Protein AF-A0A0N0MC53-F1 (afdb_monomer_lite)

pLDDT: mean 70.59, std 17.83, range [41.34, 94.94]

Radius of gyration: 21.53 Å; chains: 1; bounding box: 49×39×78 Å

Sequence (170 aa):
METKGWSYFSIIDMCVLRAVVVMTEHGLAVDDAVWHADKWLRLNFAALLEDRDTSYLHGFMRGSSASSGPTAFVDEISGQVSSTAPDHWPRDASASFISIGPEENVGAVLAWARGAITIFDLRAVTGHVLTELAALQPETVATAEDTRRIVFGTLADALRPKPNAEGDDT

Structure (mmCIF, N/CA/C/O backbone):
data_AF-A0A0N0MC53-F1
#
_entry.id   AF-A0A0N0MC53-F1
#
loop_
_atom_site.group_PDB
_atom_site.id
_atom_site.type_symbol
_atom_site.label_atom_id
_atom_site.label_alt_id
_atom_site.label_comp_id
_atom_site.label_asym_id
_atom_site.label_entity_id
_atom_site.label_seq_id
_atom_site.pdbx_PDB_ins_code
_atom_site.Cartn_x
_atom_site.C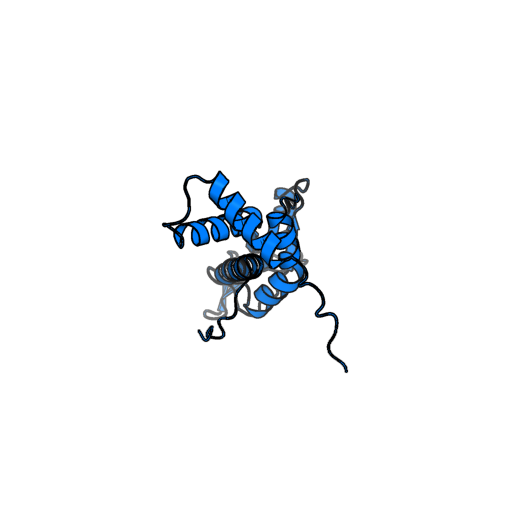artn_y
_atom_site.Cartn_z
_atom_site.occupancy
_atom_site.B_iso_or_equiv
_atom_site.auth_seq_id
_atom_site.auth_comp_id
_atom_site.auth_asym_id
_atom_site.auth_atom_id
_atom_site.pdbx_PDB_model_num
ATOM 1 N N . MET A 1 1 ? -20.645 -13.161 32.525 1.00 43.38 1 MET A N 1
ATOM 2 C CA . MET A 1 1 ? -20.788 -13.091 31.058 1.00 43.38 1 MET A CA 1
ATOM 3 C C . MET A 1 1 ? -19.380 -13.223 30.503 1.00 43.38 1 MET A C 1
ATOM 5 O O . MET A 1 1 ? -18.610 -12.280 30.600 1.00 43.38 1 MET A O 1
ATOM 9 N N . GLU A 1 2 ? -18.984 -14.436 30.117 1.00 41.34 2 GLU A N 1
ATOM 10 C CA . GLU A 1 2 ? -17.629 -14.715 29.629 1.00 41.34 2 GLU A CA 1
ATOM 11 C C . GLU A 1 2 ? -17.472 -14.116 28.232 1.00 41.34 2 GLU A C 1
ATOM 13 O O . GLU A 1 2 ? -18.093 -14.566 27.266 1.00 41.34 2 GLU A O 1
ATOM 18 N N . THR A 1 3 ? -16.664 -13.068 28.115 1.00 48.38 3 THR A N 1
ATOM 19 C CA . THR A 1 3 ? -16.205 -12.583 26.818 1.00 48.38 3 THR A CA 1
ATOM 20 C C . THR A 1 3 ? -15.303 -13.663 26.228 1.00 48.38 3 THR A C 1
ATOM 22 O O . THR A 1 3 ? -14.163 -13.823 26.664 1.00 48.38 3 THR A O 1
ATOM 25 N N . LYS A 1 4 ? -15.813 -14.435 25.256 1.00 48.06 4 LYS A N 1
ATOM 26 C CA . LYS A 1 4 ? -14.975 -15.242 24.352 1.00 48.06 4 LYS A CA 1
ATOM 27 C C . LYS A 1 4 ? -13.756 -14.402 23.942 1.00 48.06 4 LYS A C 1
ATOM 29 O O . LYS A 1 4 ? -13.899 -13.205 23.707 1.00 48.06 4 LYS A O 1
ATOM 34 N N . GLY A 1 5 ? -12.574 -15.009 23.883 1.00 43.25 5 GLY A N 1
ATOM 35 C CA . GLY A 1 5 ? -11.316 -14.346 23.524 1.00 43.25 5 GLY A CA 1
ATOM 36 C C . GLY A 1 5 ? -11.267 -13.920 22.057 1.00 43.25 5 GLY A C 1
ATOM 37 O O . GLY A 1 5 ? -10.533 -14.505 21.270 1.00 43.25 5 GLY A O 1
ATOM 38 N N . TRP A 1 6 ? -12.074 -12.933 21.674 1.00 47.75 6 TRP A N 1
ATOM 39 C CA . TRP A 1 6 ? -11.981 -12.291 20.370 1.00 47.75 6 TRP A CA 1
ATOM 40 C C . TRP A 1 6 ? -10.751 -11.386 20.388 1.00 47.75 6 TRP A C 1
ATOM 42 O O . TRP A 1 6 ? -10.675 -10.439 21.171 1.00 47.75 6 TRP A O 1
ATOM 52 N N . SER A 1 7 ? -9.767 -11.694 19.547 1.00 54.16 7 SER A N 1
ATOM 53 C CA . SER A 1 7 ? -8.683 -10.765 19.249 1.00 54.16 7 SER A CA 1
ATOM 54 C C . SER A 1 7 ? -9.283 -9.565 18.521 1.00 54.16 7 SER A C 1
ATOM 56 O O . SER A 1 7 ? -9.754 -9.690 17.392 1.00 54.16 7 SER A O 1
ATOM 58 N N . TYR A 1 8 ? -9.322 -8.414 19.186 1.00 66.44 8 TYR A N 1
ATOM 59 C CA . TYR A 1 8 ? -9.724 -7.166 18.548 1.00 66.44 8 TYR A CA 1
ATOM 60 C C . TYR A 1 8 ? -8.591 -6.712 17.626 1.00 66.44 8 TYR A C 1
ATOM 62 O O . TYR A 1 8 ? -7.472 -6.492 18.084 1.00 66.44 8 TYR A O 1
ATOM 70 N N . PHE A 1 9 ? -8.881 -6.586 16.333 1.00 79.75 9 PHE A N 1
ATOM 71 C CA . PHE A 1 9 ? -7.981 -5.940 15.383 1.00 79.75 9 PHE A CA 1
ATOM 72 C C . PHE A 1 9 ? -8.179 -4.429 15.461 1.00 79.75 9 PHE A C 1
ATOM 74 O O . PHE A 1 9 ? -9.315 -3.948 15.451 1.00 79.75 9 PHE A O 1
ATOM 81 N N . SER A 1 10 ? -7.086 -3.672 15.532 1.00 89.19 10 SER A N 1
ATOM 82 C CA . SER A 1 10 ? -7.169 -2.216 15.430 1.00 89.19 10 SER A CA 1
ATOM 83 C C . SER A 1 10 ? -7.502 -1.792 13.995 1.00 89.19 10 SER A C 1
ATOM 85 O O . SER A 1 10 ? -7.253 -2.529 13.039 1.00 89.19 10 SER A O 1
ATOM 87 N N . ILE A 1 11 ? -8.019 -0.572 13.816 1.00 90.94 11 ILE A N 1
ATOM 88 C CA . ILE A 1 11 ? -8.215 0.009 12.472 1.00 90.94 11 ILE A CA 1
ATOM 89 C C . ILE A 1 11 ? -6.879 0.055 11.714 1.00 90.94 11 ILE A C 1
ATOM 91 O O . ILE A 1 11 ? -6.841 -0.203 10.516 1.00 90.94 11 ILE A O 1
ATOM 95 N N . ILE A 1 12 ? -5.771 0.296 12.423 1.00 92.88 12 ILE A N 1
ATOM 96 C CA . ILE A 1 12 ? -4.420 0.255 11.851 1.00 92.88 12 ILE A CA 1
ATOM 97 C C . ILE A 1 12 ? -4.103 -1.144 11.309 1.00 92.88 12 ILE A C 1
ATOM 99 O O . ILE A 1 12 ? -3.613 -1.251 10.188 1.00 92.88 12 ILE A O 1
ATOM 103 N N . ASP A 1 13 ? -4.411 -2.212 12.055 1.00 92.12 13 ASP A N 1
ATOM 104 C CA . ASP A 1 13 ? -4.198 -3.588 11.583 1.00 92.12 13 ASP A CA 1
ATOM 105 C C . ASP A 1 13 ? -5.030 -3.881 10.329 1.00 92.12 13 ASP A C 1
ATOM 107 O O . ASP A 1 13 ? -4.533 -4.499 9.391 1.00 92.12 13 ASP A O 1
ATOM 111 N N . MET A 1 14 ? -6.265 -3.378 10.267 1.00 93.00 14 MET A N 1
ATOM 112 C CA . MET A 1 14 ? -7.120 -3.509 9.083 1.00 93.00 14 MET A CA 1
ATOM 113 C C . MET A 1 14 ? -6.556 -2.752 7.871 1.00 93.00 14 MET A C 1
ATOM 115 O O . MET A 1 14 ? -6.547 -3.293 6.764 1.00 93.00 14 MET A O 1
ATOM 119 N N . CYS A 1 15 ? -6.020 -1.541 8.061 1.00 94.31 15 CYS A N 1
ATOM 120 C CA . CYS A 1 15 ? -5.328 -0.795 7.004 1.00 94.31 15 CYS A CA 1
ATOM 121 C C . CYS A 1 15 ? -4.070 -1.519 6.512 1.00 94.31 15 CYS A C 1
ATOM 123 O O . CYS A 1 15 ? -3.857 -1.626 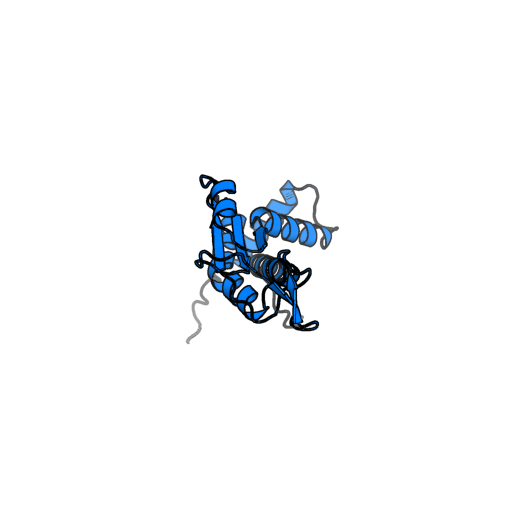5.304 1.00 94.31 15 CYS A O 1
ATOM 125 N N . VAL A 1 16 ? -3.264 -2.064 7.429 1.00 94.88 16 VAL A N 1
ATOM 126 C CA . VAL A 1 16 ? -2.080 -2.871 7.098 1.00 94.88 16 VAL A CA 1
ATOM 127 C C . VAL A 1 16 ? -2.480 -4.102 6.285 1.00 94.88 16 VAL A C 1
ATOM 129 O O . VAL A 1 16 ? -1.915 -4.328 5.217 1.00 94.88 16 VAL A O 1
ATOM 132 N N . LEU A 1 17 ? -3.493 -4.856 6.725 1.00 94.75 17 LEU A N 1
ATOM 133 C CA . LEU A 1 17 ? -4.002 -6.015 5.988 1.00 94.75 17 LEU A CA 1
ATOM 134 C C . LEU A 1 17 ? -4.488 -5.623 4.591 1.00 94.75 17 LEU A C 1
ATOM 136 O O . LEU A 1 17 ? -4.166 -6.302 3.617 1.00 94.75 17 LEU A O 1
ATOM 140 N N . ARG A 1 18 ? -5.211 -4.505 4.459 1.00 94.94 18 ARG A N 1
ATOM 141 C CA . ARG A 1 18 ? -5.682 -4.047 3.150 1.00 94.94 18 ARG A CA 1
ATOM 142 C C . ARG A 1 18 ? -4.532 -3.639 2.233 1.00 94.94 18 ARG A C 1
ATOM 144 O O . ARG A 1 18 ? -4.576 -3.973 1.053 1.00 94.94 18 ARG A O 1
ATOM 151 N N . ALA A 1 19 ? -3.496 -2.987 2.756 1.00 94.38 19 ALA A N 1
ATOM 152 C CA . ALA A 1 19 ? -2.294 -2.669 1.988 1.00 94.38 19 ALA A CA 1
ATOM 153 C C . ALA A 1 19 ? -1.561 -3.933 1.514 1.00 94.38 19 ALA A C 1
ATOM 155 O O . ALA A 1 19 ? -1.130 -3.992 0.365 1.00 94.38 19 ALA A O 1
ATOM 156 N N . VAL A 1 20 ? -1.466 -4.965 2.361 1.00 94.88 20 VAL A N 1
ATOM 157 C CA . VAL A 1 20 ? -0.907 -6.272 1.975 1.00 94.88 20 VAL A CA 1
ATOM 158 C C . VAL A 1 20 ? -1.718 -6.896 0.841 1.00 94.88 20 VAL A C 1
ATOM 160 O O . VAL A 1 20 ? -1.133 -7.359 -0.137 1.00 94.88 20 VAL A O 1
ATOM 163 N N . VAL A 1 21 ? -3.052 -6.866 0.923 1.00 94.81 21 VAL A N 1
ATOM 164 C CA . VAL A 1 21 ? -3.921 -7.353 -0.161 1.00 94.81 21 VAL A CA 1
ATOM 165 C C . VAL A 1 21 ? -3.649 -6.592 -1.457 1.00 94.81 21 VAL A C 1
ATOM 167 O O . VAL A 1 21 ? -3.367 -7.226 -2.462 1.00 94.81 21 VAL A O 1
ATOM 170 N N . VAL A 1 22 ? -3.629 -5.255 -1.429 1.00 92.31 22 VAL A N 1
ATOM 171 C CA . VAL A 1 22 ? -3.331 -4.444 -2.623 1.00 92.31 22 VAL A CA 1
ATOM 172 C C . VAL A 1 22 ? -1.974 -4.827 -3.220 1.00 92.31 22 VAL A C 1
ATOM 174 O O . VAL A 1 22 ? -1.873 -5.117 -4.409 1.00 92.31 22 VAL A O 1
ATOM 177 N N . MET A 1 23 ? -0.915 -4.888 -2.409 1.00 91.19 23 MET A N 1
ATOM 178 C CA . MET A 1 23 ? 0.419 -5.219 -2.915 1.00 91.19 23 MET A CA 1
ATOM 179 C C . MET A 1 23 ? 0.497 -6.634 -3.507 1.00 91.19 23 MET A C 1
ATOM 181 O O . MET A 1 23 ? 1.134 -6.833 -4.541 1.00 91.19 23 MET A O 1
ATOM 185 N N . THR A 1 24 ? -0.161 -7.611 -2.881 1.00 90.62 24 THR A N 1
ATOM 186 C CA . THR A 1 24 ? -0.153 -9.011 -3.338 1.00 90.62 24 THR A CA 1
ATOM 187 C C . THR A 1 24 ? -1.046 -9.244 -4.559 1.00 90.62 24 THR A C 1
ATOM 189 O O . THR A 1 24 ? -0.668 -10.022 -5.433 1.00 90.62 24 THR A O 1
ATOM 192 N N . GLU A 1 25 ? -2.164 -8.522 -4.695 1.00 88.94 25 GLU A N 1
ATOM 193 C CA . GLU A 1 25 ? -2.978 -8.482 -5.923 1.00 88.94 25 GLU A CA 1
ATOM 194 C C . GLU A 1 25 ? -2.174 -7.938 -7.111 1.00 88.94 25 GLU A C 1
ATOM 196 O O . GLU A 1 25 ? -2.317 -8.416 -8.234 1.00 88.94 25 GLU A O 1
ATOM 201 N N . HIS A 1 26 ? -1.254 -7.008 -6.853 1.00 84.31 26 HIS A N 1
ATOM 202 C CA . HIS A 1 26 ? -0.300 -6.497 -7.838 1.00 84.31 26 HIS A CA 1
ATOM 203 C C . HIS A 1 26 ? 0.986 -7.337 -7.950 1.00 84.31 26 HIS A C 1
ATOM 205 O O . HIS A 1 26 ? 1.997 -6.894 -8.500 1.00 84.31 26 HIS A O 1
ATOM 211 N N . GLY A 1 27 ? 0.947 -8.574 -7.454 1.00 78.88 27 GLY A N 1
ATOM 212 C CA . GLY A 1 27 ? 1.980 -9.574 -7.679 1.00 78.88 27 GLY A CA 1
ATOM 213 C C . GLY A 1 27 ? 3.203 -9.452 -6.778 1.00 78.88 27 GLY A C 1
ATOM 214 O O . GLY A 1 27 ? 4.212 -10.074 -7.094 1.00 78.88 27 GLY A O 1
ATOM 215 N N . LEU A 1 28 ? 3.169 -8.683 -5.684 1.00 83.94 28 LEU A N 1
ATOM 216 C CA . LEU A 1 28 ? 4.227 -8.736 -4.671 1.00 83.94 28 LEU A CA 1
ATOM 217 C C . LEU A 1 28 ? 4.151 -10.057 -3.885 1.00 83.94 28 LEU A C 1
ATOM 219 O O . LEU A 1 28 ? 3.060 -10.556 -3.598 1.00 83.94 28 LEU A O 1
ATOM 223 N N . ALA A 1 29 ? 5.300 -10.627 -3.514 1.00 83.50 29 ALA A N 1
ATOM 224 C CA . ALA A 1 29 ? 5.325 -11.790 -2.632 1.00 83.50 29 ALA A CA 1
ATOM 225 C C . ALA A 1 29 ? 4.720 -11.437 -1.264 1.00 83.50 29 ALA A C 1
ATOM 227 O O . ALA A 1 29 ? 4.913 -10.334 -0.756 1.00 83.50 29 ALA A O 1
ATOM 228 N N . VAL A 1 30 ? 3.994 -12.382 -0.659 1.00 88.06 30 VAL A N 1
ATOM 229 C CA . VAL A 1 30 ? 3.299 -12.150 0.620 1.00 88.06 30 VAL A CA 1
ATOM 230 C C . VAL A 1 30 ? 4.280 -11.729 1.715 1.00 88.06 30 VAL A C 1
ATOM 232 O O . VAL A 1 30 ? 4.003 -10.767 2.425 1.00 88.06 30 VAL A O 1
ATOM 235 N N . ASP A 1 31 ? 5.438 -12.385 1.812 1.00 86.88 31 ASP A N 1
ATOM 236 C CA . ASP A 1 31 ? 6.442 -12.077 2.837 1.00 86.88 31 ASP A CA 1
ATOM 237 C C . ASP A 1 31 ? 7.004 -10.654 2.681 1.00 86.88 31 ASP A C 1
ATOM 239 O O . ASP A 1 31 ? 7.109 -9.920 3.665 1.00 86.88 31 ASP A O 1
ATOM 243 N N . ASP A 1 32 ? 7.272 -10.223 1.444 1.00 85.69 32 ASP A N 1
ATOM 244 C CA . ASP A 1 32 ? 7.728 -8.862 1.134 1.00 85.69 32 ASP A CA 1
ATOM 245 C C . ASP A 1 32 ? 6.645 -7.818 1.432 1.00 85.69 32 ASP A C 1
ATOM 247 O O . ASP A 1 32 ? 6.930 -6.758 1.996 1.00 85.69 32 ASP A O 1
ATOM 251 N N . ALA A 1 33 ? 5.391 -8.117 1.082 1.00 91.00 33 ALA A N 1
ATOM 252 C CA . ALA A 1 33 ? 4.246 -7.252 1.339 1.00 91.00 33 ALA A CA 1
ATOM 253 C C . ALA A 1 33 ? 4.013 -7.063 2.842 1.00 91.00 33 ALA A C 1
ATOM 255 O O . ALA A 1 33 ? 3.848 -5.933 3.303 1.00 91.00 33 ALA A O 1
ATOM 256 N N . VAL A 1 34 ? 4.034 -8.154 3.613 1.00 92.44 34 VAL A N 1
ATOM 257 C CA . VAL A 1 34 ? 3.881 -8.128 5.073 1.00 92.44 34 VAL A CA 1
ATOM 258 C C . VAL A 1 34 ? 5.036 -7.364 5.711 1.00 92.44 34 VAL A C 1
ATOM 260 O O . VAL A 1 34 ? 4.793 -6.452 6.501 1.00 92.44 34 VAL A O 1
ATOM 263 N N . TRP A 1 35 ? 6.280 -7.677 5.333 1.00 89.06 35 TRP A N 1
ATOM 264 C CA . TRP A 1 35 ? 7.460 -6.983 5.843 1.00 89.06 35 TRP A CA 1
ATOM 265 C C . TRP A 1 35 ? 7.401 -5.479 5.567 1.00 89.06 35 TRP A C 1
ATOM 267 O O . TRP A 1 35 ? 7.652 -4.674 6.466 1.00 89.06 35 TRP A O 1
ATOM 277 N N . HIS A 1 36 ? 7.046 -5.082 4.342 1.00 89.44 36 HIS A N 1
ATOM 278 C CA . HIS A 1 36 ? 6.980 -3.675 3.972 1.00 89.44 36 HIS A CA 1
ATOM 279 C C . HIS A 1 36 ? 5.845 -2.945 4.698 1.00 89.44 36 HIS A C 1
ATOM 281 O O . HIS A 1 36 ? 6.061 -1.857 5.240 1.00 89.44 36 HIS A O 1
ATOM 287 N N . ALA A 1 37 ? 4.654 -3.547 4.752 1.00 91.94 37 ALA A N 1
ATOM 288 C CA . ALA A 1 37 ? 3.492 -2.951 5.399 1.00 91.94 37 ALA A CA 1
ATOM 289 C C . ALA A 1 37 ? 3.720 -2.732 6.898 1.00 91.94 37 ALA A C 1
ATOM 291 O O . ALA A 1 37 ? 3.456 -1.639 7.406 1.00 91.94 37 ALA A O 1
ATOM 292 N N . ASP A 1 38 ? 4.252 -3.737 7.591 1.00 86.69 38 ASP A N 1
ATOM 293 C CA . ASP A 1 38 ? 4.496 -3.655 9.028 1.00 86.69 38 ASP A CA 1
ATOM 294 C C . ASP A 1 38 ? 5.612 -2.655 9.358 1.00 86.69 38 ASP A C 1
ATOM 296 O O . ASP A 1 38 ? 5.449 -1.791 10.220 1.00 86.69 38 ASP A O 1
ATOM 300 N N . LYS A 1 39 ? 6.721 -2.702 8.608 1.00 83.75 39 LYS A N 1
ATOM 301 C CA . LYS A 1 39 ? 7.898 -1.873 8.885 1.00 83.75 39 LYS A CA 1
ATOM 302 C C . LYS A 1 39 ? 7.718 -0.403 8.509 1.00 83.75 39 LYS A C 1
ATOM 304 O O . LYS A 1 39 ? 8.264 0.460 9.195 1.00 83.75 39 LYS A O 1
ATOM 309 N N . TRP A 1 40 ? 7.003 -0.112 7.422 1.00 84.75 40 TRP A N 1
ATOM 310 C CA . TRP A 1 40 ? 6.980 1.233 6.833 1.00 84.75 40 TRP A CA 1
ATOM 311 C C . TRP A 1 40 ? 5.593 1.861 6.768 1.00 84.75 40 TRP A C 1
ATOM 313 O O . TRP A 1 40 ? 5.476 3.073 6.936 1.00 84.75 40 TRP A O 1
ATOM 323 N N . LEU A 1 41 ? 4.532 1.082 6.551 1.00 91.19 41 LEU A N 1
ATOM 324 C CA . LEU A 1 41 ? 3.197 1.654 6.337 1.00 91.19 41 LEU A CA 1
ATOM 325 C C . LEU A 1 41 ? 2.420 1.826 7.645 1.00 91.19 41 LEU A C 1
ATOM 327 O O . LEU A 1 41 ? 1.663 2.784 7.781 1.00 91.19 41 LEU A O 1
ATOM 331 N N . ARG A 1 42 ? 2.644 0.957 8.638 1.00 91.50 42 ARG A N 1
ATOM 332 C CA . ARG A 1 42 ? 1.916 0.960 9.918 1.00 91.50 42 ARG A CA 1
ATOM 333 C C . ARG A 1 42 ? 1.918 2.324 10.619 1.00 91.50 42 ARG A C 1
ATOM 335 O O . ARG A 1 42 ? 0.868 2.795 11.049 1.00 91.50 42 ARG A O 1
ATOM 342 N N . LEU A 1 43 ? 3.079 2.978 10.700 1.00 88.38 43 LEU A N 1
ATOM 343 C CA . LEU A 1 43 ? 3.204 4.307 11.316 1.00 88.38 43 LEU A CA 1
ATOM 344 C C . LEU A 1 43 ? 2.524 5.407 10.491 1.00 88.38 43 LEU A C 1
ATOM 346 O O . LEU A 1 43 ? 1.950 6.329 11.064 1.00 88.38 43 LEU A O 1
ATOM 350 N N . ASN A 1 44 ? 2.545 5.296 9.161 1.00 90.25 44 ASN A N 1
ATOM 351 C CA . ASN A 1 44 ? 1.865 6.246 8.282 1.00 90.25 44 ASN A CA 1
ATOM 352 C C . ASN A 1 44 ? 0.341 6.125 8.405 1.00 90.25 44 ASN A C 1
ATOM 354 O O . ASN A 1 44 ? -0.345 7.137 8.492 1.00 90.25 44 ASN A O 1
ATOM 358 N N . PHE A 1 45 ? -0.197 4.908 8.532 1.00 92.06 45 PHE A N 1
ATOM 359 C CA . PHE A 1 45 ? -1.619 4.714 8.826 1.00 92.06 45 PHE A CA 1
ATOM 360 C C . PHE A 1 45 ? -2.028 5.296 10.178 1.00 92.06 45 PHE A C 1
ATOM 362 O O . PHE A 1 45 ? -3.067 5.946 10.267 1.00 92.06 45 PHE A O 1
ATOM 369 N N . ALA A 1 46 ? -1.210 5.109 11.218 1.00 90.00 46 ALA A N 1
ATOM 370 C CA . ALA A 1 46 ? -1.459 5.736 12.514 1.00 90.00 46 AL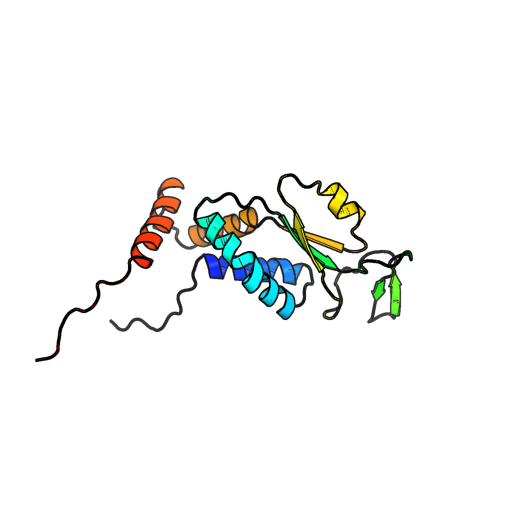A A CA 1
ATOM 371 C C . ALA A 1 46 ? -1.500 7.271 12.392 1.00 90.00 46 ALA A C 1
ATOM 373 O O . ALA A 1 46 ? -2.429 7.905 12.885 1.00 90.00 46 ALA A O 1
ATOM 374 N N . ALA A 1 47 ? -0.546 7.858 11.664 1.00 87.25 47 ALA A N 1
ATOM 375 C CA . ALA A 1 47 ? -0.497 9.296 11.421 1.00 87.25 47 ALA A CA 1
ATOM 376 C C . ALA A 1 47 ? -1.719 9.808 10.634 1.00 87.25 47 ALA A C 1
ATOM 378 O O . ALA A 1 47 ? -2.293 10.825 11.017 1.00 87.25 47 ALA A O 1
ATOM 379 N N . LEU A 1 48 ? -2.159 9.095 9.589 1.00 88.88 48 LEU A N 1
ATOM 380 C CA . LEU A 1 48 ? -3.362 9.445 8.820 1.00 88.88 48 LEU A CA 1
ATOM 381 C C . LEU A 1 48 ? -4.631 9.435 9.667 1.00 88.88 48 LEU A C 1
ATOM 383 O O . LEU A 1 48 ? -5.474 10.316 9.517 1.00 88.88 48 LEU A O 1
ATOM 387 N N . LEU A 1 49 ? -4.780 8.442 10.545 1.00 88.12 49 LEU A N 1
ATOM 388 C CA . LEU A 1 49 ? -5.935 8.359 11.437 1.00 88.12 49 LEU A CA 1
ATOM 389 C C . LEU A 1 49 ? -5.942 9.496 12.465 1.00 88.12 49 LEU A C 1
ATOM 391 O O . LEU A 1 49 ? -7.008 9.916 12.891 1.00 88.12 49 LEU A O 1
ATOM 395 N N . GLU A 1 50 ? -4.782 10.044 12.814 1.00 88.88 50 GLU A N 1
ATOM 396 C CA . GLU A 1 50 ? -4.653 11.244 13.649 1.00 88.88 50 GLU A CA 1
ATOM 397 C C . GLU A 1 50 ? -4.760 12.561 12.854 1.00 88.88 50 GLU A C 1
ATOM 399 O O . GLU A 1 50 ? -4.392 13.617 13.367 1.00 88.88 50 GLU A O 1
ATOM 404 N N . ASP A 1 51 ? -5.235 12.505 11.604 1.00 83.94 51 ASP A N 1
ATOM 405 C CA . ASP A 1 51 ? -5.365 13.643 10.679 1.00 83.94 51 ASP A CA 1
ATOM 406 C C . ASP A 1 51 ? -4.038 14.380 10.417 1.00 83.94 51 ASP A C 1
ATOM 408 O O . ASP A 1 51 ? -3.999 15.555 10.047 1.00 83.94 51 ASP A O 1
ATOM 412 N N . ARG A 1 52 ? -2.909 13.683 10.599 1.00 82.12 52 ARG A N 1
ATOM 413 C CA . ARG A 1 52 ? -1.596 14.210 10.233 1.00 82.12 52 ARG A CA 1
ATOM 414 C C . ARG A 1 52 ? -1.391 14.031 8.740 1.00 82.12 52 ARG A C 1
ATOM 416 O O . ARG A 1 52 ? -1.663 12.970 8.172 1.00 82.12 52 ARG A O 1
ATOM 423 N N . ASP A 1 53 ? -0.862 15.070 8.107 1.00 73.00 53 ASP A N 1
ATOM 424 C CA . ASP A 1 53 ? -0.604 15.026 6.680 1.00 73.00 53 ASP A CA 1
ATOM 425 C C . ASP A 1 53 ? 0.560 14.081 6.353 1.00 73.00 53 ASP A C 1
ATOM 427 O O . ASP A 1 53 ? 1.725 14.368 6.628 1.00 73.00 53 ASP A O 1
ATOM 431 N N . THR A 1 54 ? 0.226 12.937 5.760 1.00 70.19 54 THR A N 1
ATOM 432 C CA . THR A 1 54 ? 1.180 12.006 5.152 1.00 70.19 54 THR A CA 1
ATOM 433 C C . THR A 1 54 ? 0.775 11.787 3.697 1.00 70.19 54 THR A C 1
ATOM 435 O O . THR A 1 54 ? 0.294 10.734 3.295 1.00 70.19 54 THR A O 1
ATOM 438 N N . SER A 1 55 ? 0.932 12.833 2.884 1.00 67.06 55 SER A N 1
ATOM 439 C CA . SER A 1 55 ? 0.636 12.823 1.440 1.00 67.06 55 SER A CA 1
ATOM 440 C C . SER A 1 55 ? 1.658 12.040 0.600 1.00 67.06 55 SER A C 1
ATOM 442 O O . SER A 1 55 ? 1.910 12.376 -0.554 1.00 67.06 55 SER A O 1
ATOM 444 N N . TYR A 1 56 ? 2.280 11.012 1.178 1.00 76.88 56 TYR A N 1
ATOM 445 C CA . TYR A 1 56 ? 3.213 10.158 0.459 1.00 76.88 56 TYR A CA 1
ATOM 446 C C . TYR A 1 56 ? 2.439 9.118 -0.344 1.00 76.88 56 TYR A C 1
ATOM 448 O O . TYR A 1 56 ? 1.608 8.384 0.195 1.00 76.88 56 TYR A O 1
ATOM 456 N N . LEU A 1 57 ? 2.751 9.019 -1.633 1.00 85.00 57 LEU A N 1
ATOM 457 C CA . LEU A 1 57 ? 2.381 7.848 -2.412 1.00 85.00 57 LEU A CA 1
ATOM 458 C C . LEU A 1 57 ? 3.386 6.743 -2.113 1.00 85.00 57 LEU A C 1
ATOM 460 O O . LEU A 1 57 ? 4.595 6.975 -2.126 1.00 85.00 57 LEU A O 1
ATOM 464 N N . HIS A 1 58 ? 2.891 5.539 -1.869 1.00 88.81 58 HIS A N 1
ATOM 465 C CA . HIS A 1 58 ? 3.727 4.376 -1.610 1.00 88.81 58 HIS A CA 1
ATOM 466 C C . HIS A 1 58 ? 3.632 3.406 -2.771 1.00 88.81 58 HIS A C 1
ATOM 468 O O . HIS A 1 58 ? 2.627 3.343 -3.477 1.00 88.81 58 HIS A O 1
ATOM 474 N N . GLY A 1 59 ? 4.691 2.646 -2.997 1.00 87.50 59 GLY A N 1
ATOM 475 C CA . GLY A 1 59 ? 4.699 1.735 -4.117 1.00 87.50 59 GLY A CA 1
ATOM 476 C C . GLY A 1 59 ? 5.859 0.773 -4.118 1.00 87.50 59 GLY A C 1
ATOM 477 O O . GLY A 1 59 ? 6.746 0.793 -3.262 1.00 87.50 59 GLY A O 1
ATOM 478 N N . PHE A 1 60 ? 5.853 -0.065 -5.139 1.00 85.94 60 PHE A N 1
ATOM 479 C CA . PHE A 1 60 ? 6.951 -0.957 -5.435 1.00 85.94 60 PHE A CA 1
ATOM 480 C C . PHE A 1 60 ? 7.124 -1.103 -6.943 1.00 85.94 60 PHE A C 1
ATOM 482 O O . PHE A 1 60 ? 6.191 -0.949 -7.733 1.00 85.94 60 PHE A O 1
ATOM 489 N N . MET A 1 61 ? 8.353 -1.402 -7.331 1.00 81.50 61 MET A N 1
ATOM 490 C CA . MET A 1 61 ? 8.764 -1.672 -8.694 1.00 81.50 61 MET A CA 1
ATOM 491 C C . MET A 1 61 ? 9.244 -3.112 -8.787 1.00 81.50 61 MET A C 1
ATOM 493 O O . MET A 1 61 ? 10.018 -3.563 -7.938 1.00 81.50 61 MET A O 1
ATOM 497 N N . ARG A 1 62 ? 8.830 -3.816 -9.841 1.00 75.94 62 ARG A N 1
ATOM 498 C CA . ARG A 1 62 ? 9.420 -5.102 -10.222 1.00 75.94 62 ARG A CA 1
ATOM 499 C C . ARG A 1 62 ? 10.075 -4.962 -11.596 1.00 75.94 62 ARG A C 1
ATOM 501 O O . ARG A 1 62 ? 9.454 -4.498 -12.551 1.00 75.94 62 ARG A O 1
ATOM 508 N N . GLY A 1 63 ? 11.354 -5.326 -11.675 1.00 64.56 63 GLY A N 1
ATOM 509 C CA . GLY A 1 63 ? 12.207 -5.117 -12.848 1.00 64.56 63 GLY A CA 1
ATOM 510 C C . GLY A 1 63 ? 13.660 -4.817 -12.465 1.00 64.56 63 GLY A C 1
ATOM 511 O O . GLY A 1 63 ? 13.991 -4.703 -11.287 1.00 64.56 63 GLY A O 1
ATOM 512 N N . SER A 1 64 ? 14.550 -4.717 -13.456 1.00 52.72 64 SER A N 1
ATOM 513 C CA . SER A 1 64 ? 15.965 -4.411 -13.209 1.00 52.72 64 SER A CA 1
ATOM 514 C C . SER A 1 64 ? 16.150 -2.919 -12.939 1.00 52.72 64 SER A C 1
ATOM 516 O O . SER A 1 64 ? 15.998 -2.091 -13.838 1.00 52.72 64 SER A O 1
ATOM 518 N N . SER A 1 65 ? 16.565 -2.575 -11.720 1.00 49.53 65 SER A N 1
ATOM 519 C CA . SER A 1 65 ? 17.257 -1.314 -11.483 1.00 49.53 65 SER A CA 1
ATOM 520 C C . SER A 1 65 ? 18.709 -1.466 -11.952 1.00 49.53 65 SER A C 1
ATOM 522 O O . SER A 1 65 ? 19.427 -2.326 -11.447 1.00 49.53 65 SER A O 1
ATOM 524 N N . ALA A 1 66 ? 19.152 -0.606 -12.871 1.00 45.94 66 ALA A N 1
ATOM 525 C CA . ALA A 1 66 ? 20.567 -0.353 -13.185 1.00 45.94 66 ALA A CA 1
ATOM 526 C C . ALA A 1 66 ? 21.326 -1.253 -14.191 1.00 45.94 66 ALA A C 1
ATOM 528 O O . ALA A 1 66 ? 22.547 -1.361 -14.087 1.00 45.94 66 ALA A O 1
ATOM 529 N N . SER A 1 67 ? 20.703 -1.778 -15.253 1.00 41.97 67 SER A N 1
ATOM 530 C CA . SER A 1 67 ? 21.485 -2.156 -16.450 1.00 41.97 67 SER A CA 1
ATOM 531 C C . SER A 1 67 ? 20.987 -1.451 -17.713 1.00 41.97 67 SER A C 1
ATOM 533 O O . SER A 1 67 ? 19.790 -1.309 -17.956 1.00 41.97 67 SER A O 1
ATOM 535 N N . SER A 1 68 ? 21.927 -0.949 -18.515 1.00 44.94 68 SER A N 1
ATOM 536 C CA . SER A 1 68 ? 21.693 -0.162 -19.734 1.00 44.94 68 SER A CA 1
ATOM 537 C C . SER A 1 68 ? 21.069 -0.961 -20.890 1.00 44.94 68 SER A C 1
ATOM 539 O O . SER A 1 68 ? 20.843 -0.400 -21.962 1.00 44.94 68 SER A O 1
ATOM 541 N N . GLY A 1 69 ? 20.747 -2.242 -20.688 1.00 45.19 69 GLY A N 1
ATOM 542 C CA . GLY A 1 69 ? 20.116 -3.106 -21.685 1.00 45.19 69 GLY A CA 1
ATOM 543 C C . GLY A 1 69 ? 18.584 -3.005 -21.696 1.00 45.19 69 GLY A C 1
ATOM 5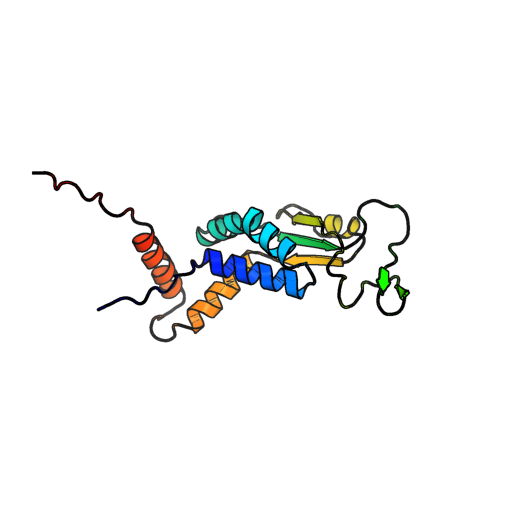44 O O . GLY A 1 69 ? 17.990 -2.576 -20.708 1.00 45.19 69 GLY A O 1
ATOM 545 N N . PRO A 1 70 ? 17.919 -3.365 -22.806 1.00 48.38 70 PRO A N 1
ATOM 546 C CA . PRO A 1 70 ? 16.466 -3.504 -22.831 1.00 48.38 70 PRO A CA 1
ATOM 547 C C . PRO A 1 70 ? 16.015 -4.532 -21.782 1.00 48.38 70 PRO A C 1
ATOM 549 O O . PRO A 1 70 ? 16.556 -5.635 -21.724 1.00 48.38 70 PRO A O 1
ATOM 552 N N . THR A 1 71 ? 15.041 -4.164 -20.944 1.00 52.31 71 THR A N 1
ATOM 553 C CA . THR A 1 71 ? 14.431 -5.088 -19.982 1.00 52.31 71 THR A CA 1
ATOM 554 C C . THR A 1 71 ? 13.624 -6.117 -20.763 1.00 52.31 71 THR A C 1
ATOM 556 O O . THR A 1 71 ? 12.605 -5.784 -21.363 1.00 52.31 71 THR A O 1
ATOM 559 N N . ALA A 1 72 ? 14.115 -7.351 -20.792 1.00 50.50 72 ALA A N 1
ATOM 560 C CA . ALA A 1 72 ? 13.407 -8.495 -21.339 1.00 50.50 72 ALA A CA 1
ATOM 561 C C . ALA A 1 72 ? 12.850 -9.308 -20.166 1.00 50.50 72 ALA A C 1
ATOM 563 O O . ALA A 1 72 ? 13.582 -9.640 -19.234 1.00 50.50 72 ALA A O 1
ATOM 564 N N . PHE A 1 73 ? 11.558 -9.602 -20.206 1.00 54.59 73 PHE A N 1
ATOM 565 C CA . PHE A 1 73 ? 10.891 -10.499 -19.274 1.00 54.59 73 PHE A CA 1
ATOM 566 C C . PHE A 1 73 ? 10.924 -11.899 -19.862 1.00 54.59 73 PHE A C 1
ATOM 568 O O . PHE A 1 73 ? 10.657 -12.071 -21.047 1.00 54.59 73 PHE A O 1
ATOM 575 N N . VAL A 1 74 ? 11.267 -12.893 -19.053 1.00 52.16 74 VAL A N 1
ATOM 576 C CA . VAL A 1 74 ? 11.202 -14.295 -19.465 1.00 52.16 74 VAL A CA 1
ATOM 577 C C . VAL A 1 74 ? 9.984 -14.894 -18.787 1.00 52.16 74 VAL A C 1
ATOM 579 O O . VAL A 1 74 ? 9.892 -14.874 -17.562 1.00 52.16 74 VAL A O 1
ATOM 582 N N . ASP A 1 75 ? 9.038 -15.385 -19.577 1.00 54.66 75 ASP A N 1
ATOM 583 C CA . ASP A 1 75 ? 7.993 -16.263 -19.066 1.00 54.66 75 ASP A CA 1
ATOM 584 C C . ASP A 1 75 ? 8.650 -17.596 -18.689 1.00 54.66 75 ASP A C 1
ATOM 586 O O . ASP A 1 75 ? 9.162 -18.308 -19.550 1.00 54.66 75 ASP A O 1
ATOM 590 N N . GLU A 1 76 ? 8.674 -17.928 -17.400 1.00 50.03 76 GLU A N 1
ATOM 591 C CA . GLU A 1 76 ? 9.304 -19.156 -16.904 1.00 50.03 76 GLU A CA 1
ATOM 592 C C . GLU A 1 76 ? 8.565 -20.434 -17.331 1.00 50.03 76 GLU A C 1
ATOM 594 O O . GLU A 1 76 ? 9.161 -21.510 -17.341 1.00 50.03 76 GLU A O 1
ATOM 599 N N . ILE A 1 77 ? 7.285 -20.334 -17.710 1.00 56.03 77 ILE A N 1
ATOM 600 C CA . ILE A 1 77 ? 6.461 -21.472 -18.134 1.00 56.03 77 ILE A CA 1
ATOM 601 C C . ILE A 1 77 ? 6.726 -21.796 -19.604 1.00 56.03 77 ILE A C 1
ATOM 603 O O . ILE A 1 77 ? 6.909 -22.960 -19.964 1.00 56.03 77 ILE A O 1
ATOM 607 N N . SER A 1 78 ? 6.736 -20.778 -20.465 1.00 66.25 78 SER A N 1
ATOM 608 C CA . SER A 1 78 ? 6.930 -20.955 -21.911 1.00 66.25 78 SER A CA 1
ATOM 609 C C . SER A 1 78 ? 8.381 -20.778 -22.371 1.00 66.25 78 SER A C 1
ATOM 611 O O . SER A 1 78 ? 8.715 -21.127 -23.503 1.00 66.25 78 SER A O 1
ATOM 613 N N . GLY A 1 79 ? 9.251 -20.227 -21.520 1.00 59.66 79 GLY A N 1
ATOM 614 C CA . GLY A 1 79 ? 10.605 -19.798 -21.875 1.00 59.66 79 GLY A CA 1
ATOM 615 C C . GLY A 1 79 ? 10.637 -18.600 -22.830 1.00 59.66 79 GLY A C 1
ATOM 616 O O . GLY A 1 79 ? 11.701 -18.257 -23.352 1.00 59.66 79 GLY A O 1
ATOM 617 N N . GLN A 1 80 ? 9.488 -17.981 -23.114 1.00 64.88 80 GLN A N 1
ATOM 618 C CA . GLN A 1 80 ? 9.377 -16.922 -24.105 1.00 64.88 80 GLN A CA 1
ATOM 619 C C . GLN A 1 80 ? 9.874 -15.590 -23.536 1.00 64.88 80 GLN A C 1
ATOM 621 O O . GLN A 1 80 ? 9.503 -15.177 -22.439 1.00 64.88 80 GLN A O 1
ATOM 626 N N . VAL A 1 81 ? 10.704 -14.894 -24.314 1.00 58.47 81 VAL A N 1
ATOM 627 C CA . VAL A 1 81 ? 11.196 -13.559 -23.969 1.00 58.47 81 VAL A CA 1
ATOM 628 C C . VAL A 1 81 ? 10.223 -12.507 -24.500 1.00 58.47 81 VAL A C 1
ATOM 630 O O . VAL A 1 81 ? 9.952 -12.457 -25.701 1.00 58.47 81 VAL A O 1
ATOM 633 N N . SER A 1 82 ? 9.722 -11.653 -23.613 1.00 59.34 82 SER A N 1
ATOM 634 C CA . SER A 1 82 ? 8.824 -10.543 -23.915 1.00 59.34 82 SER A CA 1
ATOM 635 C C . SER A 1 82 ? 9.456 -9.199 -23.557 1.00 59.34 82 SER A C 1
ATOM 637 O O . SER A 1 82 ? 10.165 -9.068 -22.562 1.00 59.34 82 SER A O 1
ATOM 639 N N . SER A 1 83 ? 9.180 -8.171 -24.358 1.00 55.91 83 SER A N 1
ATOM 640 C CA . SER A 1 83 ? 9.479 -6.773 -24.018 1.00 55.91 83 SER A CA 1
ATOM 641 C C . SER A 1 83 ? 8.338 -6.092 -23.255 1.00 55.91 83 SER A C 1
ATOM 643 O O . SER A 1 83 ? 8.505 -4.972 -22.772 1.00 55.91 83 SER A O 1
ATOM 645 N N . THR A 1 84 ? 7.181 -6.749 -23.141 1.00 55.75 84 THR A N 1
ATOM 646 C CA . THR A 1 84 ? 6.052 -6.303 -22.325 1.00 55.75 84 THR A CA 1
ATOM 647 C C . THR A 1 84 ? 6.061 -7.001 -20.975 1.00 55.75 84 THR A C 1
ATOM 649 O O . THR A 1 84 ? 6.395 -8.182 -20.871 1.00 55.75 84 THR A O 1
ATOM 652 N N . ALA A 1 85 ? 5.692 -6.242 -19.945 1.00 56.06 85 ALA A N 1
ATOM 653 C CA . ALA A 1 85 ? 5.495 -6.752 -18.599 1.00 56.06 85 ALA A CA 1
ATOM 654 C C . ALA A 1 85 ? 4.527 -7.955 -18.610 1.00 56.06 85 ALA A C 1
ATOM 656 O O . ALA A 1 85 ? 3.522 -7.897 -19.323 1.00 56.06 85 ALA A O 1
ATOM 657 N N . PRO A 1 86 ? 4.817 -9.031 -17.861 1.00 58.66 86 PRO A N 1
ATOM 658 C CA . PRO A 1 86 ? 3.926 -10.180 -17.784 1.00 58.66 86 PRO A CA 1
ATOM 659 C C . PRO A 1 86 ? 2.632 -9.824 -17.036 1.00 58.66 86 PRO A C 1
ATOM 661 O O . PRO A 1 86 ? 2.644 -8.990 -16.129 1.00 58.66 86 PRO A O 1
ATOM 664 N N . ASP A 1 87 ? 1.532 -10.504 -17.374 1.00 55.31 87 ASP A N 1
ATOM 665 C C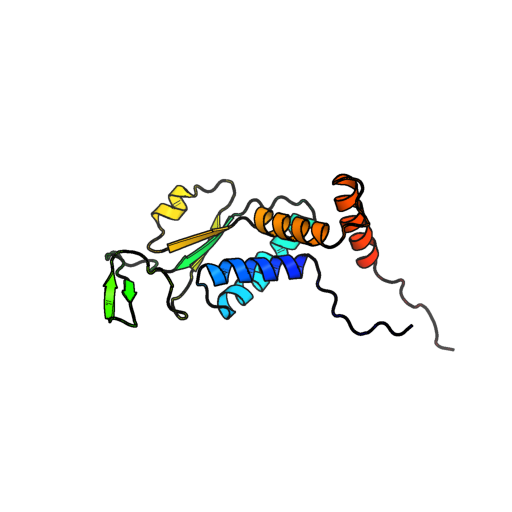A . ASP A 1 87 ? 0.231 -10.344 -16.695 1.00 55.31 87 ASP A CA 1
ATOM 666 C C . ASP A 1 87 ? 0.296 -10.727 -15.204 1.00 55.31 87 ASP A C 1
ATOM 668 O O . ASP A 1 87 ? -0.512 -10.278 -14.394 1.00 55.31 87 ASP A O 1
ATOM 672 N N . HIS A 1 88 ? 1.261 -11.573 -14.838 1.00 52.03 88 HIS A N 1
ATOM 673 C CA . HIS A 1 88 ? 1.554 -11.990 -13.473 1.00 52.03 88 HIS A CA 1
ATOM 674 C C . HIS A 1 88 ? 3.065 -12.123 -13.292 1.00 52.03 88 HIS A C 1
ATOM 676 O O . HIS A 1 88 ? 3.783 -12.578 -14.177 1.00 52.03 88 HIS A O 1
ATOM 682 N N . TRP A 1 89 ? 3.562 -11.715 -12.132 1.00 55.72 89 TRP A N 1
ATOM 683 C CA . TRP A 1 89 ? 4.994 -11.578 -11.905 1.00 55.72 89 TRP A CA 1
ATOM 684 C C . TRP A 1 89 ? 5.541 -12.764 -11.092 1.00 55.72 89 TRP A C 1
ATOM 686 O O . TRP A 1 89 ? 4.886 -13.150 -10.117 1.00 55.72 89 TRP A O 1
ATOM 696 N N . PRO A 1 90 ? 6.717 -13.338 -11.433 1.00 56.59 90 PRO A N 1
ATOM 697 C CA . PRO A 1 90 ? 7.293 -14.469 -10.699 1.00 56.59 90 PRO A CA 1
ATOM 698 C C . PRO A 1 90 ? 7.397 -14.179 -9.201 1.00 56.59 90 PRO A C 1
ATOM 700 O O . PRO A 1 90 ? 7.708 -13.054 -8.796 1.00 56.59 90 PRO A O 1
ATOM 703 N N . ARG A 1 91 ? 7.102 -15.164 -8.345 1.00 53.19 91 ARG A N 1
ATOM 704 C CA . ARG A 1 91 ? 7.054 -14.944 -6.885 1.00 53.19 91 ARG A CA 1
ATOM 705 C C . ARG A 1 91 ? 8.395 -14.486 -6.301 1.00 53.19 91 ARG A C 1
ATOM 707 O O . ARG A 1 91 ? 8.387 -13.791 -5.298 1.00 53.19 91 ARG A O 1
ATOM 714 N N . ASP A 1 92 ? 9.506 -14.803 -6.944 1.00 53.91 92 ASP A N 1
ATOM 715 C CA . ASP A 1 92 ? 10.887 -14.555 -6.524 1.00 53.91 92 ASP A CA 1
ATOM 716 C C . ASP A 1 92 ? 11.540 -13.309 -7.151 1.00 53.91 92 ASP A C 1
ATOM 718 O O . ASP A 1 92 ? 12.675 -12.970 -6.815 1.00 53.91 92 ASP A O 1
ATOM 722 N N . ALA A 1 93 ? 10.841 -12.576 -8.022 1.00 58.91 93 ALA A N 1
ATOM 723 C CA . ALA A 1 93 ? 11.391 -11.345 -8.578 1.00 58.91 93 ALA A CA 1
ATOM 724 C C . ALA A 1 93 ? 11.590 -10.280 -7.481 1.00 58.91 93 ALA A C 1
ATOM 726 O O . ALA A 1 93 ? 10.635 -9.844 -6.830 1.00 58.91 93 ALA A O 1
ATOM 727 N N . SER A 1 94 ? 12.826 -9.814 -7.309 1.00 63.78 94 SER A N 1
ATOM 728 C CA . SER A 1 94 ? 13.171 -8.772 -6.337 1.00 63.78 94 SER A CA 1
ATOM 729 C C . SER A 1 94 ? 12.343 -7.500 -6.560 1.00 63.78 94 SER A C 1
ATOM 731 O O . SER A 1 94 ? 12.372 -6.929 -7.656 1.00 63.78 94 SER A O 1
ATOM 733 N N . ALA A 1 95 ? 11.630 -7.043 -5.529 1.00 73.25 95 ALA A N 1
ATOM 734 C CA . ALA A 1 95 ? 10.910 -5.775 -5.549 1.00 73.25 95 ALA A CA 1
ATOM 735 C C . ALA A 1 95 ? 11.755 -4.651 -4.934 1.00 73.25 95 ALA A C 1
ATOM 737 O O . ALA A 1 95 ? 12.427 -4.839 -3.922 1.00 73.25 95 ALA A O 1
ATOM 738 N N . SER A 1 96 ? 11.697 -3.466 -5.535 1.00 77.88 96 SER A N 1
ATOM 739 C CA . SER A 1 96 ? 12.215 -2.234 -4.932 1.00 77.88 96 SER A CA 1
ATOM 740 C C . SER A 1 96 ? 11.054 -1.380 -4.450 1.00 77.88 96 SER A C 1
ATOM 742 O O . SER A 1 96 ? 10.132 -1.125 -5.217 1.00 77.88 96 SER A O 1
ATOM 744 N N . PHE A 1 97 ? 11.095 -0.928 -3.201 1.00 83.12 97 PHE A N 1
ATOM 745 C CA . PHE A 1 97 ? 10.045 -0.091 -2.622 1.00 83.12 97 PHE A CA 1
ATOM 746 C C . PHE A 1 97 ? 10.341 1.389 -2.822 1.00 83.12 97 PHE A C 1
ATOM 748 O O . PHE A 1 97 ? 11.497 1.810 -2.771 1.00 83.12 97 PHE A O 1
ATOM 755 N N . ILE A 1 98 ? 9.287 2.169 -3.023 1.00 83.25 98 ILE A N 1
ATOM 756 C CA . ILE A 1 98 ? 9.367 3.606 -3.257 1.00 83.25 98 ILE A CA 1
ATOM 757 C C . ILE A 1 98 ? 8.349 4.344 -2.392 1.00 83.25 98 ILE A C 1
ATOM 759 O O . ILE A 1 98 ? 7.251 3.849 -2.129 1.00 83.25 98 ILE A O 1
ATOM 763 N N . SER A 1 99 ? 8.724 5.556 -2.004 1.00 84.06 99 SER A N 1
ATOM 764 C CA . SER A 1 99 ? 7.827 6.552 -1.432 1.00 84.06 99 SER A CA 1
ATOM 765 C C . SER A 1 99 ? 8.021 7.828 -2.235 1.00 84.06 99 SER A C 1
ATOM 767 O O . SER A 1 99 ? 9.161 8.232 -2.444 1.00 84.06 99 SER A O 1
ATOM 769 N N . ILE A 1 100 ? 6.931 8.425 -2.701 1.00 82.81 100 ILE A N 1
ATOM 770 C CA . ILE A 1 100 ? 6.939 9.646 -3.506 1.00 82.81 100 ILE A CA 1
ATOM 771 C C . ILE A 1 100 ? 6.279 10.730 -2.665 1.00 82.81 100 ILE A C 1
ATOM 773 O O . ILE A 1 100 ? 5.094 10.624 -2.336 1.00 82.81 100 ILE A O 1
ATOM 777 N N . GLY A 1 101 ? 7.052 11.740 -2.272 1.00 80.38 101 GLY A N 1
ATOM 778 C CA . GLY A 1 101 ? 6.525 12.896 -1.555 1.00 80.38 101 GLY A CA 1
ATOM 779 C C . GLY A 1 101 ? 5.574 13.749 -2.407 1.00 80.38 101 GLY A C 1
ATOM 780 O O . GLY A 1 101 ? 5.611 13.683 -3.635 1.00 80.38 101 GLY A O 1
ATOM 781 N N . PRO A 1 102 ? 4.751 14.604 -1.777 1.00 74.12 102 PRO A N 1
ATOM 782 C CA . PRO A 1 102 ? 3.784 15.455 -2.481 1.00 74.12 102 PRO A CA 1
ATOM 783 C C . PRO A 1 102 ? 4.433 16.451 -3.457 1.00 74.12 102 PRO A C 1
ATOM 785 O O . PRO A 1 102 ? 3.823 16.825 -4.453 1.00 74.12 102 PRO A O 1
ATOM 788 N N . GLU A 1 103 ? 5.679 16.847 -3.190 1.00 78.00 103 GLU A N 1
ATOM 789 C CA . GLU A 1 103 ? 6.460 17.764 -4.033 1.00 78.00 103 GLU A CA 1
ATOM 790 C C . GLU A 1 103 ? 7.298 17.033 -5.099 1.00 78.00 103 GLU A C 1
ATOM 792 O O . GLU A 1 103 ? 7.969 17.660 -5.923 1.00 78.00 103 GLU A O 1
ATOM 797 N N . GLU A 1 104 ? 7.309 15.698 -5.085 1.00 76.00 104 GLU A N 1
ATOM 798 C CA . GLU A 1 104 ? 8.089 14.904 -6.026 1.00 76.00 104 GLU A CA 1
ATOM 799 C C . GLU A 1 104 ? 7.330 14.678 -7.335 1.00 76.00 104 GLU A C 1
ATOM 801 O O . GLU A 1 104 ? 6.137 14.377 -7.383 1.00 76.00 104 GLU A O 1
ATOM 806 N N . ASN A 1 105 ? 8.055 14.787 -8.448 1.00 76.75 105 ASN A N 1
ATOM 807 C CA . ASN A 1 105 ? 7.476 14.578 -9.764 1.00 76.75 105 ASN A CA 1
ATOM 808 C C . ASN A 1 105 ? 7.333 13.074 -10.045 1.00 76.75 105 ASN A C 1
ATOM 810 O O . ASN A 1 105 ? 8.312 12.400 -10.371 1.00 76.75 105 ASN A O 1
ATOM 814 N N . VAL A 1 106 ? 6.099 12.564 -10.001 1.00 77.25 106 VAL A N 1
ATOM 815 C CA . VAL A 1 106 ? 5.771 11.172 -10.364 1.00 77.25 106 VAL A CA 1
ATOM 816 C C . VAL A 1 106 ? 6.304 10.812 -11.754 1.00 77.25 106 VAL A C 1
ATOM 818 O O . VAL A 1 106 ? 6.816 9.719 -11.950 1.00 77.25 106 VAL A O 1
ATOM 821 N N . GLY A 1 107 ? 6.269 11.732 -12.719 1.00 75.56 107 GLY A N 1
ATOM 822 C CA . GLY A 1 107 ? 6.835 11.522 -14.053 1.00 75.56 107 GLY A CA 1
ATOM 823 C C . GLY A 1 107 ? 8.349 11.306 -14.038 1.00 75.56 107 GLY A C 1
ATOM 824 O O . GLY A 1 107 ? 8.847 10.472 -14.791 1.00 75.56 107 GLY A O 1
ATOM 825 N N . ALA A 1 108 ? 9.078 11.986 -13.147 1.00 74.31 108 ALA A N 1
ATOM 826 C CA . ALA A 1 108 ? 10.487 11.681 -12.918 1.00 74.31 108 ALA A CA 1
ATOM 827 C C . ALA A 1 108 ? 10.631 10.271 -12.337 1.00 74.31 108 ALA A C 1
ATOM 829 O O . ALA A 1 108 ? 11.477 9.530 -12.821 1.00 74.31 108 ALA A O 1
ATOM 830 N N . VAL A 1 109 ? 9.756 9.876 -11.398 1.00 72.62 109 VAL A N 1
ATOM 831 C CA . VAL A 1 109 ? 9.718 8.520 -10.823 1.00 72.62 109 VAL A CA 1
ATOM 832 C C . VAL A 1 109 ? 9.527 7.427 -11.873 1.00 72.62 109 VAL A C 1
ATOM 834 O O . VAL A 1 109 ? 10.263 6.442 -11.930 1.00 72.62 109 VAL A O 1
ATOM 837 N N . LEU A 1 110 ? 8.576 7.649 -12.770 1.00 75.25 110 LEU A N 1
ATOM 838 C CA . LEU A 1 110 ? 8.270 6.750 -13.873 1.00 75.25 110 LEU A CA 1
ATOM 839 C C . LEU A 1 110 ? 9.389 6.706 -14.922 1.00 75.25 110 LEU A C 1
ATOM 841 O O . LEU A 1 110 ? 9.605 5.664 -15.531 1.00 75.25 110 LEU A O 1
ATOM 845 N N . ALA A 1 111 ? 10.129 7.800 -15.124 1.00 75.00 111 ALA A N 1
ATOM 846 C CA . ALA A 1 111 ? 11.183 7.867 -16.135 1.00 75.00 111 ALA A CA 1
ATOM 847 C C . ALA A 1 111 ? 12.409 6.991 -15.811 1.00 75.00 111 ALA A C 1
ATOM 849 O O . ALA A 1 111 ? 13.087 6.539 -16.736 1.00 75.00 111 ALA A O 1
ATOM 850 N N . TRP A 1 112 ? 12.705 6.732 -14.529 1.00 67.00 112 TRP A N 1
ATOM 851 C CA . TRP A 1 112 ? 13.749 5.770 -14.133 1.00 67.00 112 TRP A CA 1
ATOM 852 C C . TRP A 1 112 ? 13.228 4.351 -13.928 1.00 67.00 112 TRP A C 1
ATOM 854 O O . TRP A 1 112 ? 14.029 3.414 -13.868 1.00 67.00 112 TRP A O 1
ATOM 864 N N . ALA A 1 113 ? 11.910 4.172 -13.849 1.00 66.44 113 ALA A N 1
ATOM 865 C CA . ALA A 1 113 ? 11.315 2.861 -13.699 1.00 66.44 113 ALA A CA 1
ATOM 866 C C . ALA A 1 113 ? 11.531 2.020 -14.964 1.00 66.44 113 ALA A C 1
ATOM 868 O O . ALA A 1 113 ? 11.008 2.309 -16.039 1.00 66.44 113 ALA A O 1
ATOM 869 N N . ARG A 1 114 ? 12.307 0.942 -14.832 1.00 65.25 114 ARG A N 1
ATOM 870 C CA . ARG A 1 114 ? 12.456 -0.089 -15.864 1.00 65.25 114 ARG A CA 1
ATOM 871 C C . ARG A 1 114 ? 11.746 -1.355 -15.417 1.00 65.25 114 ARG A C 1
ATOM 873 O O . ARG A 1 114 ? 12.351 -2.244 -14.826 1.00 65.25 114 ARG A O 1
ATOM 880 N N . GLY A 1 115 ? 10.454 -1.426 -15.709 1.00 71.69 115 GLY A N 1
ATOM 881 C CA . GLY A 1 115 ? 9.601 -2.534 -15.300 1.00 71.69 115 GLY A CA 1
ATOM 882 C C . GLY A 1 115 ? 8.167 -2.091 -15.069 1.00 71.69 115 GLY A C 1
ATOM 883 O O . GLY A 1 115 ? 7.742 -1.063 -15.596 1.00 71.69 115 GLY A O 1
ATOM 884 N N . ALA A 1 116 ? 7.436 -2.858 -14.266 1.00 76.50 116 ALA A N 1
ATOM 885 C CA . ALA A 1 116 ? 6.141 -2.429 -13.762 1.00 76.50 116 ALA A CA 1
ATOM 886 C C . ALA A 1 116 ? 6.318 -1.723 -12.422 1.00 76.50 116 ALA A C 1
ATOM 888 O O . ALA A 1 116 ? 7.107 -2.140 -11.570 1.00 76.50 116 ALA A O 1
ATOM 889 N N . ILE A 1 117 ? 5.554 -0.655 -12.252 1.00 82.62 117 ILE A N 1
ATOM 890 C CA . ILE A 1 117 ? 5.484 0.123 -11.027 1.00 82.62 117 ILE A CA 1
ATOM 891 C C . ILE A 1 117 ? 4.039 0.130 -10.551 1.00 82.62 117 ILE A C 1
ATOM 893 O O . ILE A 1 117 ? 3.123 0.439 -11.312 1.00 82.62 117 ILE A O 1
ATOM 897 N N . THR A 1 118 ? 3.854 -0.219 -9.286 1.00 87.25 118 THR A N 1
ATOM 898 C CA . THR A 1 118 ? 2.572 -0.116 -8.598 1.00 87.25 118 THR A CA 1
ATOM 899 C C . THR A 1 118 ? 2.694 1.001 -7.584 1.00 87.25 118 THR A C 1
ATOM 901 O O . THR A 1 118 ? 3.604 0.979 -6.756 1.00 87.25 118 THR A O 1
ATOM 904 N N . ILE A 1 119 ? 1.789 1.973 -7.657 1.00 89.56 119 ILE A N 1
ATOM 905 C CA . ILE A 1 119 ? 1.720 3.114 -6.744 1.00 89.56 119 ILE A CA 1
ATOM 906 C C . ILE A 1 119 ? 0.310 3.152 -6.167 1.00 89.56 119 ILE A C 1
ATOM 908 O O . ILE A 1 119 ? -0.665 3.005 -6.901 1.00 89.56 119 ILE A O 1
ATOM 912 N N . PHE A 1 120 ? 0.202 3.357 -4.863 1.00 89.88 120 PHE A N 1
ATOM 913 C CA . PHE A 1 120 ? -1.060 3.476 -4.155 1.00 89.88 120 PHE A CA 1
ATOM 914 C C . PHE A 1 120 ? -0.981 4.562 -3.080 1.00 89.88 120 PHE A C 1
ATOM 916 O O . PHE A 1 120 ? 0.076 4.863 -2.522 1.00 89.88 120 PHE A O 1
ATOM 923 N N . ASP A 1 121 ? -2.136 5.159 -2.805 1.00 90.75 121 ASP A N 1
ATOM 924 C CA . ASP A 1 121 ? -2.307 6.199 -1.797 1.00 90.75 121 ASP A CA 1
ATOM 925 C C . ASP A 1 121 ? -2.817 5.575 -0.487 1.00 90.75 121 ASP A C 1
ATOM 927 O O . ASP A 1 121 ? -3.866 4.922 -0.453 1.00 90.75 121 ASP A O 1
ATOM 931 N N . LEU A 1 122 ? -2.093 5.791 0.614 1.00 90.75 122 LEU A N 1
ATOM 932 C CA . LEU A 1 122 ? -2.496 5.305 1.934 1.00 90.75 122 LEU A CA 1
ATOM 933 C C . LEU A 1 122 ? -3.783 5.972 2.437 1.00 90.75 122 LEU A C 1
ATOM 935 O O . LEU A 1 122 ? -4.530 5.342 3.193 1.00 90.75 122 LEU A O 1
ATOM 939 N N . ARG A 1 123 ? -4.096 7.200 2.000 1.00 90.94 123 ARG A N 1
ATOM 940 C CA . ARG A 1 123 ? -5.384 7.854 2.282 1.00 90.94 123 ARG A CA 1
ATOM 941 C C . ARG A 1 123 ? -6.525 7.094 1.627 1.00 90.94 123 ARG A C 1
ATOM 943 O O . ARG A 1 123 ? -7.542 6.870 2.278 1.00 90.94 123 ARG A O 1
ATOM 950 N N . ALA A 1 124 ? -6.347 6.641 0.386 1.00 91.62 124 ALA A N 1
ATOM 951 C CA . ALA A 1 124 ? -7.347 5.834 -0.307 1.00 91.62 124 ALA A CA 1
ATOM 952 C C . ALA A 1 124 ? -7.555 4.477 0.384 1.00 91.62 124 ALA A C 1
ATOM 954 O O . ALA A 1 124 ? -8.696 4.068 0.597 1.00 91.62 124 ALA A O 1
ATOM 955 N N . VAL A 1 125 ? -6.472 3.815 0.812 1.00 93.12 125 VAL A N 1
ATOM 956 C CA . VAL A 1 125 ? -6.553 2.557 1.579 1.00 93.12 125 VAL A CA 1
ATOM 957 C C . VAL A 1 125 ? -7.293 2.766 2.902 1.00 93.12 125 VAL A C 1
ATOM 959 O O . VAL A 1 125 ? -8.223 2.023 3.212 1.00 93.12 125 VAL A O 1
ATOM 962 N N . THR A 1 126 ? -6.924 3.802 3.658 1.00 92.75 126 THR A N 1
ATOM 963 C CA . THR A 1 126 ? -7.558 4.136 4.944 1.00 92.75 126 THR A CA 1
ATOM 964 C C . THR A 1 126 ? -9.033 4.478 4.760 1.00 92.75 126 THR A C 1
ATOM 966 O O . THR A 1 126 ? -9.884 3.967 5.483 1.00 92.75 126 THR A O 1
ATOM 969 N N . GLY A 1 127 ? -9.348 5.309 3.765 1.00 91.62 127 GLY A N 1
ATOM 970 C CA . GLY A 1 127 ? -10.713 5.697 3.430 1.00 91.62 127 GLY A CA 1
ATOM 971 C C . GLY A 1 127 ? -11.578 4.490 3.089 1.00 91.62 127 GLY A C 1
ATOM 972 O O . GLY A 1 127 ? -12.666 4.354 3.639 1.00 91.62 127 GLY A O 1
ATOM 973 N N . HIS A 1 128 ? -11.063 3.570 2.272 1.00 93.25 128 HIS A N 1
ATOM 974 C CA . HIS A 1 128 ? -11.764 2.331 1.951 1.00 93.25 128 HIS A CA 1
ATOM 975 C C . HIS A 1 128 ? -12.047 1.491 3.203 1.00 93.25 128 HIS A C 1
ATOM 977 O O . HIS A 1 128 ? -13.190 1.101 3.414 1.00 93.25 128 HIS A O 1
ATOM 983 N N . VAL A 1 129 ? -11.058 1.274 4.080 1.00 93.00 129 VAL A N 1
ATOM 984 C CA . VAL A 1 129 ? -11.268 0.526 5.334 1.00 93.00 129 VAL A CA 1
ATOM 985 C C . VAL A 1 129 ? -12.345 1.176 6.204 1.00 93.00 129 VAL A C 1
ATOM 987 O O . VAL A 1 129 ? -13.235 0.485 6.693 1.00 93.00 129 VAL A O 1
ATOM 990 N N . LEU A 1 130 ? -12.305 2.498 6.376 1.00 90.94 130 LEU A N 1
ATOM 991 C CA . LEU A 1 130 ? -13.300 3.216 7.175 1.00 90.94 130 LEU A CA 1
ATOM 992 C C . LEU A 1 130 ? -14.707 3.130 6.567 1.00 90.94 130 LEU A C 1
ATOM 994 O O . LEU A 1 130 ? -15.674 2.953 7.305 1.00 90.94 130 LEU A O 1
ATOM 998 N N . THR A 1 131 ? -14.829 3.225 5.240 1.00 91.69 131 THR A N 1
ATOM 999 C CA . THR A 1 131 ? -16.108 3.068 4.536 1.00 91.69 131 THR A CA 1
ATOM 1000 C C . THR A 1 131 ? -16.688 1.669 4.725 1.00 91.69 131 THR A C 1
ATOM 1002 O O . THR A 1 131 ? -17.859 1.547 5.083 1.00 91.69 131 THR A O 1
ATOM 1005 N N . GLU A 1 132 ? -15.883 0.622 4.544 1.00 90.12 132 GLU A N 1
ATOM 1006 C CA . GLU A 1 132 ? -16.340 -0.763 4.709 1.00 90.12 132 GLU A CA 1
ATOM 1007 C C . GLU A 1 132 ? -16.733 -1.059 6.163 1.00 90.12 132 GLU A C 1
ATOM 1009 O O . GLU A 1 132 ? -17.773 -1.662 6.421 1.00 90.12 132 GLU A O 1
ATOM 1014 N N . LEU A 1 133 ? -15.961 -0.572 7.142 1.00 86.06 133 LEU A N 1
ATOM 1015 C CA . LEU A 1 133 ? -16.305 -0.728 8.559 1.00 86.06 133 LEU A CA 1
ATOM 1016 C C . LEU A 1 133 ? -17.608 -0.005 8.925 1.00 86.06 133 LEU A C 1
ATOM 1018 O O . LEU A 1 133 ? -18.412 -0.551 9.680 1.00 86.06 133 LEU A O 1
ATOM 1022 N N . ALA A 1 134 ? -17.843 1.191 8.379 1.00 82.88 134 ALA A N 1
ATOM 1023 C CA . ALA A 1 134 ? -19.091 1.921 8.592 1.00 82.88 134 ALA A CA 1
ATOM 1024 C C . ALA A 1 134 ? -20.299 1.178 7.997 1.00 82.88 134 ALA A C 1
ATOM 1026 O O . ALA A 1 134 ? -21.358 1.128 8.621 1.00 82.88 134 ALA A O 1
ATOM 1027 N N . ALA A 1 135 ? -20.138 0.546 6.830 1.00 81.88 135 ALA A N 1
ATOM 1028 C CA . ALA A 1 135 ? -21.189 -0.254 6.200 1.00 81.88 135 ALA A CA 1
ATOM 1029 C C . ALA A 1 135 ? -21.580 -1.495 7.029 1.00 81.88 135 ALA A C 1
ATOM 1031 O O . ALA A 1 135 ? -22.730 -1.930 6.983 1.00 81.88 135 ALA A O 1
ATOM 1032 N N . LEU A 1 136 ? -20.651 -2.038 7.824 1.00 76.50 136 LEU A N 1
ATOM 1033 C CA . LEU A 1 136 ? -20.896 -3.167 8.731 1.00 76.50 136 LEU A CA 1
ATOM 1034 C C . LEU A 1 136 ? -21.629 -2.775 10.027 1.00 76.50 136 LEU A C 1
ATOM 1036 O O . LEU A 1 136 ? -22.065 -3.662 10.761 1.00 76.50 136 LEU A O 1
ATOM 1040 N N . GLN A 1 137 ? -21.790 -1.478 10.316 1.00 67.00 137 GLN A N 1
ATOM 1041 C CA . GLN A 1 137 ? -22.487 -0.969 11.506 1.00 67.00 137 GLN A CA 1
ATOM 1042 C C . GLN A 1 137 ? -23.710 -0.101 11.143 1.00 67.00 137 GLN A C 1
ATOM 1044 O O . GLN A 1 137 ? -23.759 1.080 11.496 1.00 67.00 137 GLN A O 1
ATOM 1049 N N . PRO A 1 138 ? -24.730 -0.660 10.462 1.00 52.59 138 PRO A N 1
ATOM 1050 C CA . PRO A 1 138 ? -25.846 0.123 9.930 1.00 52.59 138 PRO A CA 1
ATOM 1051 C C . PRO A 1 138 ? -26.772 0.735 10.997 1.00 52.59 138 PRO A C 1
ATOM 1053 O O . PRO A 1 138 ? -27.550 1.624 10.666 1.00 52.59 138 PRO A O 1
ATOM 1056 N N . GLU A 1 139 ? -26.701 0.311 12.265 1.00 50.66 139 GLU A N 1
ATOM 1057 C CA . GLU A 1 139 ? -27.629 0.777 13.312 1.00 50.66 139 GLU A CA 1
ATOM 1058 C C . GLU A 1 139 ? -27.125 1.967 14.152 1.00 50.66 139 GLU A C 1
ATOM 1060 O O . GLU A 1 139 ? -27.858 2.454 15.011 1.00 50.66 139 GLU A O 1
ATOM 1065 N N . THR A 1 140 ? -25.919 2.494 13.898 1.00 49.84 140 THR A N 1
ATOM 1066 C CA . THR A 1 140 ? -25.293 3.487 14.802 1.00 49.84 140 THR A CA 1
ATOM 1067 C C . THR A 1 140 ? -24.843 4.799 14.162 1.00 49.84 140 THR A C 1
ATOM 1069 O O . THR A 1 140 ? -24.045 5.511 14.767 1.00 49.84 140 THR A O 1
ATOM 1072 N N . VAL A 1 141 ? -25.313 5.173 12.969 1.00 47.19 141 VAL A N 1
ATOM 1073 C CA . VAL A 1 141 ? -24.810 6.395 12.314 1.00 47.19 141 VAL A CA 1
ATOM 1074 C C . VAL A 1 141 ? -25.930 7.254 11.733 1.00 47.19 141 VAL A C 1
ATOM 1076 O O . VAL A 1 141 ? -26.374 7.065 10.602 1.00 47.19 141 VAL A O 1
ATOM 1079 N N . ALA A 1 142 ? -26.322 8.279 12.488 1.00 50.78 142 ALA A N 1
ATOM 1080 C CA . ALA A 1 142 ? -26.941 9.468 11.926 1.00 50.78 142 ALA A CA 1
ATOM 1081 C C . ALA A 1 142 ? -25.818 10.415 11.460 1.00 50.78 142 ALA A C 1
ATOM 1083 O O . ALA A 1 142 ? -25.279 11.176 12.235 1.00 50.78 142 ALA A O 1
ATOM 1084 N N . THR A 1 143 ? -25.481 10.407 10.168 1.00 54.38 143 THR A N 1
ATOM 1085 C CA . THR A 1 143 ? -24.508 11.318 9.508 1.00 54.38 143 THR A CA 1
ATOM 1086 C C . THR A 1 143 ? -23.004 11.031 9.703 1.00 54.38 143 THR A C 1
ATOM 1088 O O . THR A 1 143 ? -22.553 10.496 10.709 1.00 54.38 143 THR A O 1
ATOM 1091 N N . ALA A 1 144 ? -22.202 11.403 8.694 1.00 53.69 144 ALA A N 1
ATOM 1092 C CA . ALA A 1 144 ? -20.755 11.150 8.619 1.00 53.69 144 ALA A CA 1
ATOM 1093 C C . ALA A 1 144 ? -19.928 11.837 9.729 1.00 53.69 144 ALA A C 1
ATOM 1095 O O . ALA A 1 144 ? -18.811 11.410 10.036 1.00 53.69 144 ALA A O 1
ATOM 1096 N N . GLU A 1 145 ? -20.471 12.892 10.340 1.00 49.59 145 GLU A N 1
ATOM 1097 C CA . GLU A 1 145 ? -19.871 13.569 11.492 1.00 49.59 145 GLU A CA 1
ATOM 1098 C C . GLU A 1 145 ? -19.973 12.701 12.760 1.00 49.59 145 GLU A C 1
ATOM 1100 O O . GLU A 1 145 ? -19.002 12.590 13.516 1.00 49.59 145 GLU A O 1
ATOM 1105 N N . ASP A 1 146 ? -21.076 11.961 12.915 1.00 50.19 146 ASP A N 1
ATOM 1106 C CA . ASP A 1 146 ? -21.262 11.003 14.007 1.00 50.19 146 ASP A CA 1
ATOM 1107 C C . ASP A 1 146 ? -20.376 9.763 13.836 1.00 50.19 146 ASP A C 1
ATOM 1109 O O . ASP A 1 146 ? -19.844 9.259 14.825 1.00 50.19 146 ASP A O 1
ATOM 1113 N N . THR A 1 147 ? -20.094 9.316 12.604 1.00 51.47 147 THR A N 1
ATOM 1114 C CA . THR A 1 147 ? -19.129 8.224 12.359 1.00 51.47 147 THR A CA 1
ATOM 1115 C C . THR A 1 147 ? -17.734 8.585 12.854 1.00 51.47 147 THR A C 1
ATOM 1117 O O . THR A 1 147 ? -17.102 7.792 13.551 1.00 51.47 147 THR A O 1
ATOM 1120 N N . ARG A 1 148 ? -17.250 9.795 12.536 1.00 51.62 148 ARG A N 1
ATOM 1121 C CA . ARG A 1 148 ? -15.953 10.273 13.036 1.00 51.62 148 ARG A CA 1
ATOM 1122 C C . ARG A 1 148 ? -15.968 10.343 14.557 1.00 51.62 148 ARG A C 1
ATOM 1124 O O . ARG A 1 148 ? -15.063 9.828 15.205 1.00 51.62 148 ARG A O 1
ATOM 1131 N N . ARG A 1 149 ? -17.011 10.922 15.145 1.00 48.53 149 ARG A N 1
ATOM 1132 C CA . ARG A 1 149 ? -17.097 11.107 16.594 1.00 48.53 149 ARG A CA 1
ATOM 1133 C C . ARG A 1 149 ? -17.184 9.787 17.366 1.00 48.53 149 ARG A C 1
ATOM 1135 O O . ARG A 1 149 ? -16.574 9.682 18.425 1.00 48.53 149 ARG A O 1
ATOM 1142 N N . ILE A 1 150 ? -17.879 8.779 16.841 1.00 53.44 150 ILE A N 1
ATOM 1143 C CA . ILE A 1 150 ? -17.951 7.442 17.443 1.00 53.44 150 ILE A CA 1
ATOM 1144 C C . ILE A 1 150 ? -16.600 6.743 17.308 1.00 53.44 150 ILE A C 1
ATOM 1146 O O . ILE A 1 150 ? -16.033 6.332 18.316 1.00 53.44 150 ILE A O 1
ATOM 1150 N N . VAL A 1 151 ? -16.022 6.672 16.107 1.00 53.53 151 VAL A N 1
ATOM 1151 C CA . VAL A 1 151 ? -14.733 5.993 15.899 1.00 53.53 151 VAL A CA 1
ATOM 1152 C C . VAL A 1 151 ? -13.632 6.620 16.760 1.00 53.53 151 VAL A C 1
ATOM 1154 O O . VAL A 1 151 ? -12.923 5.895 17.453 1.00 53.53 151 VAL A O 1
ATOM 1157 N N . PHE A 1 152 ? -13.541 7.951 16.820 1.00 51.16 152 PHE A N 1
ATOM 1158 C CA . PHE A 1 152 ? -12.527 8.640 17.624 1.00 51.16 152 PHE A CA 1
ATOM 1159 C C . PHE A 1 152 ? -12.849 8.701 19.123 1.00 51.16 152 PHE A C 1
ATOM 1161 O O . PHE A 1 152 ? -11.933 8.619 19.938 1.00 51.16 152 PHE A O 1
ATOM 1168 N N . GLY A 1 153 ? -14.124 8.788 19.512 1.00 45.88 153 GLY A N 1
ATOM 1169 C CA . GLY A 1 153 ? -14.542 8.752 20.917 1.00 45.88 153 GLY A CA 1
ATOM 1170 C C . GLY A 1 153 ? -14.264 7.396 21.563 1.00 45.88 153 GLY A C 1
ATOM 1171 O O . GLY A 1 153 ? -13.668 7.329 22.635 1.00 45.88 153 GLY A O 1
ATOM 1172 N N . THR A 1 154 ? -14.591 6.309 20.859 1.00 53.62 154 THR A N 1
ATOM 1173 C CA . THR A 1 154 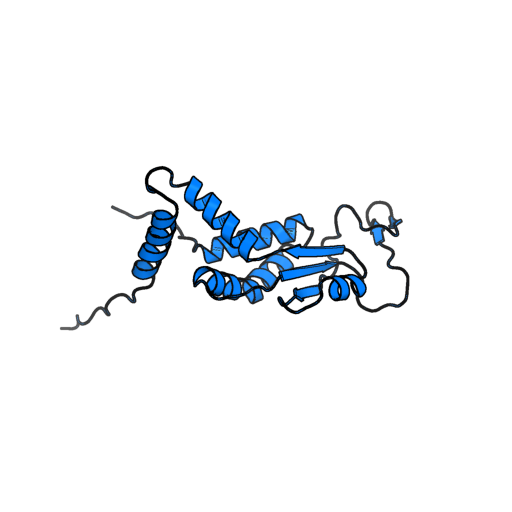? -14.315 4.946 21.341 1.00 53.62 154 THR A CA 1
ATOM 1174 C C . THR A 1 154 ? -12.811 4.648 21.370 1.00 53.62 154 THR A C 1
ATOM 1176 O O . THR A 1 154 ? -12.342 3.936 22.254 1.00 53.62 154 THR A O 1
ATOM 1179 N N . LEU A 1 155 ? -12.033 5.230 20.447 1.00 45.62 155 LEU A N 1
ATOM 1180 C CA . LEU A 1 155 ? -10.573 5.107 20.420 1.00 45.62 155 LEU A CA 1
ATOM 1181 C C . LEU A 1 155 ? -9.909 5.864 21.584 1.00 45.62 155 LEU A C 1
ATOM 1183 O O . LEU A 1 155 ? -8.995 5.335 22.210 1.00 45.62 155 LEU A O 1
ATOM 1187 N N . ALA A 1 156 ? -10.391 7.065 21.919 1.00 48.16 156 ALA A N 1
ATOM 1188 C CA . ALA A 1 156 ? -9.896 7.839 23.058 1.00 48.16 156 ALA A CA 1
ATOM 1189 C C . ALA A 1 156 ? -10.165 7.139 24.402 1.00 48.16 156 ALA A C 1
ATOM 1191 O O . ALA A 1 156 ? -9.315 7.170 25.291 1.00 48.16 156 ALA A O 1
ATOM 1192 N N . ASP A 1 157 ? -11.307 6.461 24.535 1.00 46.44 157 ASP A N 1
ATOM 1193 C CA . ASP A 1 157 ? -11.629 5.671 25.727 1.00 46.44 157 ASP A CA 1
ATOM 1194 C C . ASP A 1 157 ? -10.845 4.350 25.788 1.00 46.44 157 ASP A C 1
ATOM 1196 O O . ASP A 1 157 ? -10.422 3.939 26.869 1.00 46.44 157 ASP A O 1
ATOM 1200 N N . ALA A 1 158 ? -10.573 3.715 24.643 1.00 49.88 158 ALA A N 1
ATOM 1201 C CA . ALA A 1 158 ? -9.748 2.506 24.566 1.00 49.88 158 ALA A CA 1
ATOM 1202 C C . ALA A 1 158 ? -8.251 2.771 24.821 1.00 49.88 158 ALA A C 1
ATOM 1204 O O . ALA A 1 158 ? -7.541 1.882 25.289 1.00 49.88 158 ALA A O 1
ATOM 1205 N N . LEU A 1 159 ? -7.776 3.987 24.531 1.00 44.91 159 LEU A N 1
ATOM 1206 C CA . LEU A 1 159 ? -6.392 4.423 24.744 1.00 44.91 159 LEU A CA 1
ATOM 1207 C C . LEU A 1 159 ? -6.165 5.103 26.102 1.00 44.91 159 LEU A C 1
ATOM 1209 O O . LEU A 1 159 ? -5.026 5.459 26.414 1.00 44.91 159 LEU A O 1
ATOM 1213 N N . ARG A 1 160 ? -7.202 5.276 26.938 1.00 46.66 160 ARG A N 1
ATOM 1214 C CA . ARG A 1 160 ? -6.996 5.756 28.310 1.00 46.66 160 ARG A CA 1
ATOM 1215 C C . ARG A 1 160 ? -6.177 4.722 29.089 1.00 46.66 160 ARG A C 1
ATOM 1217 O O . ARG A 1 160 ? -6.603 3.569 29.195 1.00 46.66 160 ARG A O 1
ATOM 1224 N N . PRO A 1 161 ? -5.035 5.112 29.684 1.00 44.06 161 PRO A N 1
ATOM 1225 C CA . PRO A 1 161 ? -4.327 4.229 30.594 1.00 44.06 161 PRO A CA 1
ATOM 1226 C C . PRO A 1 161 ? -5.272 3.872 31.741 1.00 44.06 161 PRO A C 1
ATOM 1228 O O . PRO A 1 161 ? -5.891 4.751 32.349 1.00 44.06 161 PRO A O 1
ATOM 1231 N N . LYS A 1 162 ? -5.426 2.569 32.001 1.00 51.31 162 LYS A N 1
ATOM 1232 C CA . LYS A 1 162 ? -6.234 2.107 33.130 1.00 51.31 162 LYS A CA 1
ATOM 1233 C C . LYS A 1 162 ? -5.656 2.709 34.414 1.00 51.31 162 LYS A C 1
ATOM 1235 O O . LYS A 1 162 ? -4.431 2.739 34.543 1.00 51.31 162 LYS A O 1
ATOM 1240 N N . PRO A 1 163 ? -6.501 3.188 35.347 1.00 44.81 163 PRO A N 1
ATOM 1241 C CA . PRO A 1 163 ? -6.011 3.638 36.639 1.00 44.81 163 PRO A CA 1
ATOM 1242 C C . PRO A 1 163 ? -5.213 2.495 37.261 1.00 44.81 163 PRO A C 1
ATOM 1244 O O . PRO A 1 163 ? -5.676 1.349 37.270 1.00 44.81 163 PRO A O 1
ATOM 1247 N N . ASN A 1 164 ? -3.992 2.804 37.701 1.00 46.03 164 ASN A N 1
ATOM 1248 C CA . ASN A 1 164 ? -3.161 1.853 38.421 1.00 46.03 164 ASN A CA 1
ATOM 1249 C C . ASN A 1 164 ? -4.003 1.283 39.561 1.00 46.03 164 ASN A C 1
ATOM 1251 O O . ASN A 1 164 ? -4.615 2.043 40.313 1.00 46.03 164 ASN A O 1
ATOM 1255 N N . ALA A 1 165 ? -4.068 -0.044 39.649 1.00 50.22 165 ALA A N 1
ATOM 1256 C CA . ALA A 1 165 ? -4.610 -0.711 40.817 1.00 50.22 165 ALA A CA 1
ATOM 1257 C C . ALA A 1 165 ? -3.675 -0.391 41.991 1.00 50.22 165 ALA A C 1
ATOM 1259 O O . ALA A 1 165 ? -2.687 -1.083 42.223 1.00 50.22 165 ALA A O 1
ATOM 1260 N N . GLU A 1 166 ? -3.925 0.732 42.659 1.00 50.34 166 GLU A N 1
ATOM 1261 C CA . GLU A 1 166 ? -3.346 1.018 43.959 1.00 50.34 166 GLU A CA 1
ATOM 1262 C C . GLU A 1 166 ? -3.971 0.070 44.978 1.00 50.34 166 GLU A C 1
ATOM 1264 O O . GLU A 1 166 ? -5.181 0.090 45.195 1.00 50.34 166 GLU A O 1
ATOM 1269 N N . GLY A 1 167 ? -3.098 -0.711 45.611 1.00 50.69 167 GLY A N 1
ATOM 1270 C CA . GLY A 1 167 ? -3.269 -1.178 46.978 1.00 50.69 167 GLY A CA 1
ATOM 1271 C C . GLY A 1 167 ? -4.136 -2.414 47.151 1.00 50.69 167 GLY A C 1
ATOM 1272 O O . GLY A 1 167 ? -5.335 -2.303 47.376 1.00 50.69 167 GLY A O 1
ATOM 1273 N N . ASP A 1 168 ? -3.488 -3.572 47.207 1.00 45.25 168 ASP A N 1
ATOM 1274 C CA . ASP A 1 168 ? -3.801 -4.511 48.281 1.00 45.25 168 ASP A CA 1
ATOM 1275 C C . ASP A 1 168 ? -2.526 -5.278 48.637 1.00 45.25 168 ASP A C 1
ATOM 1277 O O . ASP A 1 168 ? -2.098 -6.155 47.896 1.00 45.25 168 ASP A O 1
ATOM 1281 N N . ASP A 1 169 ? -1.876 -4.859 49.718 1.00 46.09 169 ASP A N 1
ATOM 1282 C CA . ASP A 1 169 ? -1.047 -5.738 50.538 1.00 46.09 169 ASP A CA 1
ATOM 1283 C C . ASP A 1 169 ? -1.171 -5.235 51.980 1.00 46.09 169 ASP A C 1
ATOM 1285 O O . ASP A 1 169 ? -0.643 -4.188 52.372 1.00 46.09 169 ASP A O 1
ATOM 1289 N N . THR A 1 170 ? -2.001 -5.978 52.707 1.00 51.66 170 THR A N 1
ATOM 1290 C CA . THR A 1 170 ? -2.159 -6.032 54.164 1.00 51.66 170 THR A CA 1
ATOM 1291 C C . THR A 1 170 ? -0.868 -6.366 54.896 1.00 51.66 170 THR A C 1
ATOM 1293 O O . THR A 1 170 ? -0.120 -7.229 54.383 1.00 51.66 170 THR A O 1
#

Secondary structure (DSSP, 8-state):
-------PPPHHHHHHHHHHHHHHHTT--HHHHHHHIIIIIHHHHHHHHTT-----EEEEEES-SS-SS---EE-TTT--EESSPPSS--TTPPEEEEEE-TTS-HHHHHHH--SEEEEEEHHHHHHHHHHHHHHT-TTS-SSHHHHHHHHHHHHHHHTSPPPP------

Organism: NCBI:txid1526658

Foldseek 3Di:
DDDDPDDDDDLLNQLLVLQLVLVVVVAAASVVSNVCSVVPVSVVLVCVLVVHDPFKKKKKAFFDQDDPDQTWDQDPVVRDTDSDADPHDDHPGDIDIDIADPPHDVVVVVVRGRGDMDIDGSNVSSVVSLVVVVVVVVPQDPDPVSSSCVSVVVVVVVPPDDPPPPDDDD